Protein AF-A0AA45M9S7-F1 (afdb_monomer_lite)

Foldseek 3Di:
DVVLVVVLVVCVVCVVPDDLVRLLVNLLVQLLCCLVVVAGDLSNLVSLQCNQQVVAPVCVVSLLVSLPSDVRSVVSSLPYAHDLVSLVSNLVVLVVCLPDPDPCVVSSVVVNVSSVVNNVD

Structure (mmCIF, N/CA/C/O backbone):
data_AF-A0AA45M9S7-F1
#
_entry.id   AF-A0AA45M9S7-F1
#
loop_
_atom_site.group_PDB
_atom_site.id
_atom_site.type_symbol
_atom_site.label_atom_id
_atom_site.label_alt_id
_atom_site.label_comp_id
_atom_site.label_asym_id
_atom_site.label_entity_id
_atom_site.label_seq_id
_atom_site.pdbx_PDB_ins_code
_atom_site.Cartn_x
_atom_site.Cartn_y
_atom_site.Cartn_z
_atom_site.occupancy
_atom_site.B_iso_or_equiv
_atom_site.auth_seq_id
_atom_site.auth_comp_id
_atom_site.auth_asym_id
_atom_site.auth_atom_id
_atom_site.pdbx_PDB_model_num
ATOM 1 N N . MET A 1 1 ? -12.762 -18.833 -8.500 1.00 68.94 1 MET A N 1
ATOM 2 C CA . MET A 1 1 ? -13.365 -17.503 -8.239 1.00 68.94 1 MET A CA 1
ATOM 3 C C . MET A 1 1 ? -14.015 -17.384 -6.861 1.00 68.94 1 MET A C 1
ATOM 5 O O . MET A 1 1 ? -13.812 -16.347 -6.251 1.00 68.94 1 MET A O 1
ATOM 9 N N . GLN A 1 2 ? -14.758 -18.387 -6.366 1.00 84.75 2 GLN A N 1
ATOM 10 C CA . GLN A 1 2 ? -15.455 -18.295 -5.069 1.00 84.75 2 GLN A CA 1
ATOM 11 C C . GLN A 1 2 ? -14.495 -18.120 -3.880 1.00 84.75 2 GLN A C 1
ATOM 13 O O . GLN A 1 2 ? -14.573 -17.108 -3.202 1.00 84.75 2 GLN A O 1
ATOM 18 N N . PHE A 1 3 ? -13.491 -18.995 -3.753 1.00 85.50 3 PHE A N 1
ATOM 19 C CA . PHE A 1 3 ? -12.479 -18.918 -2.690 1.00 85.50 3 PHE A CA 1
ATOM 20 C C . PHE A 1 3 ? -11.843 -17.526 -2.534 1.00 85.50 3 PHE A C 1
ATOM 22 O O . PHE A 1 3 ? -11.733 -17.006 -1.433 1.00 85.50 3 PHE A O 1
ATOM 29 N N . ARG A 1 4 ? -11.468 -16.881 -3.648 1.00 82.75 4 ARG A N 1
ATOM 30 C CA . ARG A 1 4 ? -10.880 -15.533 -3.629 1.00 82.75 4 ARG A CA 1
ATOM 31 C C . ARG A 1 4 ? -11.845 -14.499 -3.046 1.00 82.75 4 ARG A C 1
ATOM 33 O O . ARG A 1 4 ? -11.434 -13.678 -2.239 1.00 82.75 4 ARG A O 1
ATOM 40 N N . LYS A 1 5 ? -13.123 -14.557 -3.439 1.00 85.44 5 LYS A N 1
ATOM 41 C CA . LYS A 1 5 ? -14.163 -13.674 -2.896 1.00 85.44 5 LYS A CA 1
ATOM 42 C C . LYS A 1 5 ? -14.352 -13.915 -1.402 1.00 85.44 5 LYS A C 1
ATOM 44 O O . LYS A 1 5 ? -14.395 -12.944 -0.663 1.00 85.44 5 LYS A O 1
ATOM 49 N N . ASP A 1 6 ? -14.381 -15.175 -0.976 1.00 90.12 6 ASP A N 1
ATOM 50 C CA . ASP A 1 6 ? -14.542 -15.539 0.435 1.00 90.12 6 ASP A CA 1
ATOM 51 C C . ASP A 1 6 ? -13.381 -14.997 1.284 1.00 90.12 6 ASP A C 1
ATOM 53 O O . ASP A 1 6 ? -13.608 -14.413 2.340 1.00 90.12 6 ASP A O 1
ATOM 57 N N . VAL A 1 7 ? -12.141 -15.104 0.789 1.00 89.81 7 VAL A N 1
ATOM 58 C CA . VAL A 1 7 ? -10.958 -14.548 1.466 1.00 89.81 7 VAL A CA 1
ATOM 59 C C . VAL A 1 7 ? -11.010 -13.020 1.525 1.00 89.81 7 VAL A C 1
ATOM 61 O O . VAL A 1 7 ? -10.730 -12.449 2.577 1.00 89.81 7 VAL A O 1
ATOM 64 N N . CYS A 1 8 ? -11.397 -12.343 0.437 1.00 89.44 8 CYS A N 1
ATOM 65 C CA . CYS A 1 8 ? -11.569 -10.889 0.451 1.00 89.44 8 CYS A CA 1
ATOM 66 C C . CYS A 1 8 ? -12.662 -10.457 1.434 1.00 89.44 8 CYS A C 1
ATOM 68 O O . CYS A 1 8 ? -12.449 -9.516 2.189 1.00 89.44 8 CYS A O 1
ATOM 70 N N . SER A 1 9 ? -13.801 -11.150 1.464 1.00 90.81 9 SER A N 1
ATOM 71 C CA . SER A 1 9 ? -14.884 -10.855 2.404 1.00 90.81 9 SER A CA 1
ATOM 72 C C . SER A 1 9 ? -14.460 -11.077 3.854 1.00 90.81 9 SER A C 1
ATOM 74 O O . SER A 1 9 ? -14.776 -10.250 4.701 1.00 90.81 9 SER A O 1
ATOM 76 N N . TYR A 1 10 ? -13.695 -12.137 4.132 1.00 92.12 10 TYR A N 1
ATOM 77 C CA . TYR A 1 10 ? -13.155 -12.383 5.469 1.00 92.12 10 TYR A CA 1
ATOM 78 C C . TYR A 1 10 ? -12.131 -11.319 5.887 1.00 92.12 10 TYR A C 1
ATOM 80 O O . TYR A 1 10 ? -12.145 -10.857 7.025 1.00 92.12 10 TYR A O 1
ATOM 88 N N . PHE A 1 11 ? -11.282 -10.864 4.960 1.00 92.56 11 PHE A N 1
ATOM 89 C CA . PHE A 1 11 ? -10.380 -9.740 5.218 1.00 92.56 11 PHE A CA 1
ATOM 90 C C . PHE A 1 11 ? -11.151 -8.470 5.574 1.00 92.56 11 PHE A C 1
ATOM 92 O O . PHE A 1 11 ? -10.773 -7.767 6.501 1.00 92.56 11 PHE A O 1
ATOM 99 N N . GLU A 1 12 ? -12.249 -8.169 4.878 1.00 90.00 12 GLU A N 1
ATOM 100 C CA . GLU A 1 12 ? -13.026 -6.962 5.159 1.00 90.00 12 GLU A CA 1
ATOM 101 C C . GLU A 1 12 ? -13.650 -6.945 6.559 1.00 90.00 12 GLU A C 1
ATOM 103 O O . GLU A 1 12 ? -13.846 -5.851 7.095 1.00 90.00 12 GLU A O 1
ATOM 108 N N . THR A 1 13 ? -13.943 -8.116 7.133 1.00 90.50 13 THR A N 1
ATOM 109 C CA . THR A 1 13 ? -14.484 -8.258 8.492 1.00 90.50 13 THR A CA 1
ATOM 110 C C . THR A 1 13 ? -13.401 -8.330 9.567 1.00 90.50 13 THR A C 1
ATOM 112 O O . THR A 1 13 ? -13.614 -7.808 10.652 1.00 90.50 13 THR A O 1
ATOM 115 N N . GLU A 1 14 ? -12.246 -8.932 9.272 1.00 90.50 14 GLU A N 1
ATOM 116 C CA . GLU A 1 14 ? -11.218 -9.293 10.264 1.00 90.50 14 GLU A CA 1
ATOM 117 C C . GLU A 1 14 ? -9.813 -8.811 9.843 1.00 90.50 14 GLU A C 1
ATOM 119 O O . GLU A 1 14 ? -8.865 -9.593 9.767 1.00 90.50 14 GLU A O 1
ATOM 124 N N . GLN A 1 15 ? -9.656 -7.518 9.533 1.00 87.44 15 GLN A N 1
ATOM 125 C CA . GLN A 1 15 ? -8.412 -6.954 8.965 1.00 87.44 15 GLN A CA 1
ATOM 126 C C . GLN A 1 15 ? -7.178 -7.171 9.861 1.00 87.44 15 GLN A C 1
ATOM 128 O O . GLN A 1 15 ? -6.091 -7.502 9.373 1.00 87.44 15 GLN A O 1
ATOM 133 N N . ASP A 1 16 ? -7.350 -7.047 11.178 1.00 88.00 16 ASP A N 1
ATOM 134 C CA . ASP A 1 16 ? -6.266 -7.173 12.158 1.00 88.00 16 ASP A CA 1
ATOM 135 C C . ASP A 1 16 ? -5.735 -8.609 12.280 1.00 88.00 16 ASP A C 1
ATOM 137 O O . ASP A 1 16 ? -4.564 -8.819 12.602 1.00 88.00 16 ASP A O 1
ATOM 141 N N . ALA A 1 17 ? -6.568 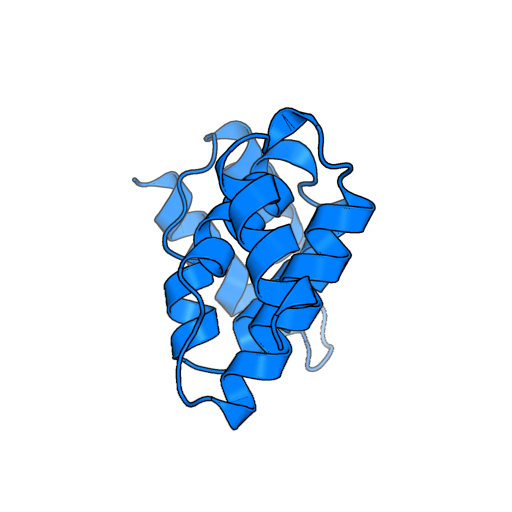-9.608 11.971 1.00 90.19 17 ALA A N 1
ATOM 142 C CA . ALA A 1 17 ? -6.187 -11.018 12.024 1.00 90.19 17 ALA A CA 1
ATOM 143 C C . ALA A 1 17 ? -5.239 -11.417 10.882 1.00 90.19 17 ALA A C 1
ATOM 145 O O . ALA A 1 17 ? -4.578 -12.457 10.945 1.00 90.19 17 ALA A O 1
ATOM 146 N N . PHE A 1 18 ? -5.165 -10.608 9.823 1.00 93.62 1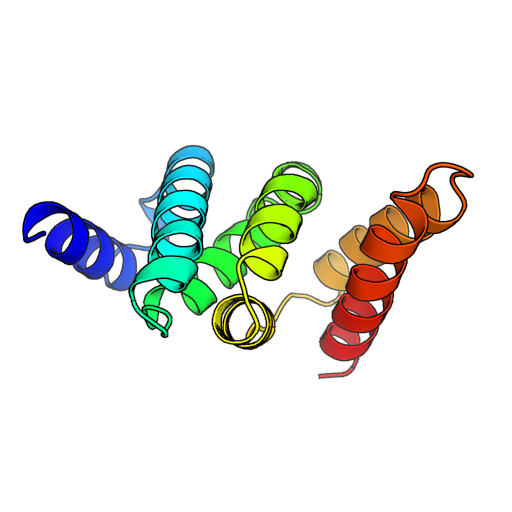8 PHE A N 1
ATOM 147 C CA . PHE A 1 18 ? -4.324 -10.898 8.673 1.00 93.62 18 PHE A CA 1
ATOM 148 C C . PHE A 1 18 ? -2.890 -10.448 8.933 1.00 93.62 18 PHE A C 1
ATOM 150 O O . PHE A 1 18 ? -2.619 -9.322 9.358 1.00 93.62 18 PHE A O 1
ATOM 157 N N . SER A 1 19 ? -1.945 -11.336 8.631 1.00 94.88 19 SER A N 1
ATOM 158 C CA . SER A 1 19 ? -0.523 -11.013 8.667 1.00 94.88 19 SER A CA 1
ATOM 159 C C . SER A 1 19 ? -0.130 -10.139 7.473 1.00 94.88 19 SER A C 1
ATOM 161 O O . SER A 1 19 ? -0.707 -10.246 6.388 1.00 94.88 19 SER A O 1
ATOM 163 N N . LEU A 1 20 ? 0.895 -9.301 7.646 1.00 95.75 20 LEU A N 1
ATOM 164 C CA . LEU A 1 20 ? 1.425 -8.456 6.570 1.00 95.75 20 LEU A CA 1
ATOM 165 C C . LEU A 1 20 ? 1.806 -9.241 5.299 1.00 95.75 20 LEU A C 1
ATOM 167 O O . LEU A 1 20 ? 1.399 -8.819 4.216 1.00 95.75 20 LEU A O 1
ATOM 171 N N . PRO A 1 21 ? 2.473 -10.413 5.379 1.00 96.44 21 PRO A N 1
ATOM 172 C CA . PRO A 1 21 ? 2.745 -11.222 4.192 1.00 96.44 21 PRO A CA 1
ATOM 173 C C . PRO A 1 21 ? 1.477 -11.675 3.460 1.00 96.44 21 PRO A C 1
ATOM 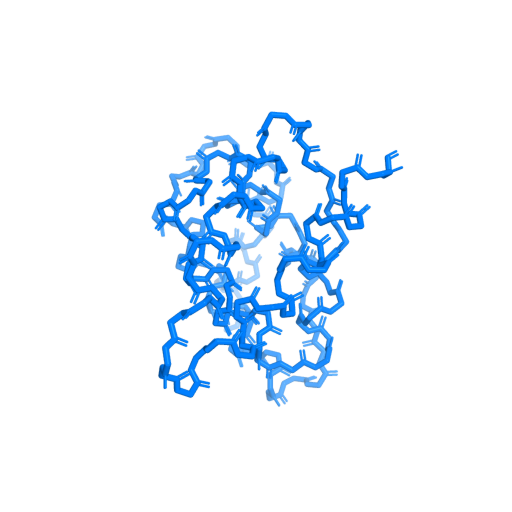175 O O . PRO A 1 21 ? 1.454 -11.717 2.229 1.00 96.44 21 PRO A O 1
ATOM 178 N N . LEU A 1 22 ? 0.406 -11.992 4.197 1.00 94.12 22 LEU A N 1
ATOM 179 C CA . LEU A 1 22 ? -0.867 -12.389 3.600 1.00 94.12 22 LEU A CA 1
ATOM 180 C C . LEU A 1 22 ? -1.557 -11.200 2.920 1.00 94.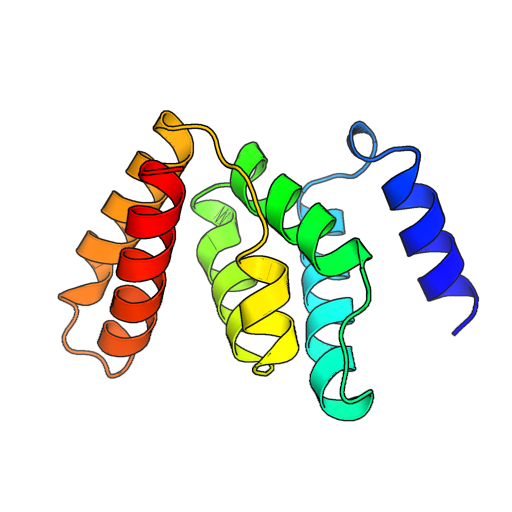12 22 LEU A C 1
ATOM 182 O O . LEU A 1 22 ? -2.059 -11.343 1.806 1.00 94.12 22 LEU A O 1
ATOM 186 N N . ILE A 1 23 ? -1.527 -10.023 3.550 1.00 96.19 23 ILE A N 1
ATOM 187 C CA . ILE A 1 23 ? -2.034 -8.774 2.964 1.00 96.19 23 ILE A CA 1
ATOM 188 C C . ILE A 1 23 ? -1.273 -8.452 1.676 1.00 96.19 23 ILE A C 1
ATOM 190 O O . ILE A 1 23 ? -1.896 -8.195 0.650 1.00 96.19 23 ILE A O 1
ATOM 194 N N . ALA A 1 24 ? 0.058 -8.548 1.690 1.00 96.56 24 ALA A N 1
ATOM 195 C CA . ALA A 1 24 ? 0.903 -8.329 0.519 1.00 96.56 24 ALA A CA 1
ATOM 196 C C . ALA A 1 24 ? 0.583 -9.306 -0.627 1.00 96.56 24 ALA A C 1
ATOM 198 O O . ALA A 1 24 ? 0.474 -8.900 -1.787 1.00 96.56 24 ALA A O 1
ATOM 199 N N . ALA A 1 25 ? 0.390 -10.591 -0.310 1.00 94.56 25 ALA A N 1
ATOM 200 C CA . ALA A 1 25 ? 0.036 -11.611 -1.293 1.00 94.56 25 ALA A CA 1
ATOM 201 C C . ALA A 1 25 ? -1.347 -11.357 -1.917 1.00 94.56 25 ALA A C 1
ATOM 203 O O . ALA A 1 25 ? -1.494 -11.429 -3.140 1.00 94.56 25 ALA A O 1
ATOM 204 N N . LEU A 1 26 ? -2.347 -11.018 -1.096 1.00 93.81 26 LEU A N 1
ATOM 205 C CA . LEU A 1 26 ? -3.695 -10.685 -1.562 1.00 93.81 26 LEU A CA 1
ATOM 206 C C . LEU A 1 26 ? -3.708 -9.408 -2.390 1.00 93.81 26 LEU A C 1
ATOM 208 O O . LEU A 1 26 ? -4.309 -9.383 -3.461 1.00 93.81 26 LEU A O 1
ATOM 212 N N . PHE A 1 27 ? -2.995 -8.380 -1.938 1.00 95.38 27 PHE A N 1
ATOM 213 C CA . PHE A 1 27 ? -2.842 -7.128 -2.662 1.00 95.38 27 PHE A CA 1
ATOM 214 C C . PHE A 1 27 ? -2.301 -7.373 -4.070 1.00 95.38 27 PHE A C 1
ATOM 216 O O . PHE A 1 27 ? -2.944 -7.000 -5.049 1.00 95.38 27 PHE A O 1
ATOM 223 N N . LYS A 1 28 ? -1.179 -8.096 -4.174 1.00 94.12 28 LYS A N 1
ATOM 224 C CA . LYS A 1 28 ? -0.559 -8.449 -5.454 1.00 94.12 28 LYS A CA 1
ATOM 225 C C . LYS A 1 28 ? -1.522 -9.213 -6.365 1.00 94.12 28 LYS A C 1
ATOM 227 O O . LYS A 1 28 ? -1.606 -8.913 -7.556 1.00 94.12 28 LYS A O 1
ATOM 232 N N . ALA A 1 29 ? -2.251 -10.189 -5.821 1.00 91.50 29 ALA A N 1
ATOM 233 C CA . ALA A 1 29 ? -3.205 -10.985 -6.587 1.00 91.50 29 ALA A CA 1
ATOM 234 C C . ALA A 1 29 ? -4.373 -10.138 -7.127 1.00 91.50 29 ALA A C 1
ATOM 236 O O . ALA A 1 29 ? -4.720 -10.249 -8.306 1.00 91.50 29 ALA A O 1
ATOM 237 N N . GLU A 1 30 ? -4.950 -9.264 -6.299 1.00 91.25 30 GLU A N 1
ATOM 238 C CA . GLU A 1 30 ? -6.074 -8.414 -6.702 1.00 91.25 30 GLU A CA 1
ATOM 239 C C . GLU A 1 30 ? -5.646 -7.330 -7.703 1.00 91.25 30 GLU A C 1
ATOM 241 O O . GLU A 1 30 ? -6.370 -7.071 -8.666 1.00 91.25 30 GLU A O 1
ATOM 246 N N . THR A 1 31 ? -4.451 -6.744 -7.559 1.00 91.56 31 THR A N 1
ATOM 247 C CA . THR A 1 31 ? -3.941 -5.753 -8.523 1.00 91.56 31 THR A CA 1
ATOM 248 C C . THR A 1 31 ? -3.555 -6.374 -9.863 1.00 91.56 31 THR A C 1
ATOM 250 O O . THR A 1 31 ? -3.760 -5.750 -10.902 1.00 91.56 31 THR A O 1
ATOM 253 N N . LEU A 1 32 ? -3.042 -7.612 -9.881 1.00 87.31 32 LEU A N 1
ATOM 254 C CA . LEU A 1 32 ? -2.758 -8.326 -11.132 1.00 87.31 32 LEU A CA 1
ATOM 255 C C . LEU A 1 32 ? -4.045 -8.646 -11.900 1.00 87.31 32 LEU A C 1
ATOM 257 O O . LEU A 1 32 ? -4.100 -8.442 -13.111 1.00 87.31 32 LEU A O 1
ATOM 261 N N . CYS A 1 33 ? -5.097 -9.067 -11.190 1.00 78.06 33 CYS A N 1
ATOM 262 C CA . CYS A 1 33 ? -6.406 -9.337 -11.787 1.00 78.06 33 CYS A CA 1
ATOM 263 C C . CYS A 1 33 ? -7.026 -8.091 -12.446 1.00 78.06 33 CYS A C 1
ATOM 265 O O . CYS A 1 33 ? -7.836 -8.225 -13.363 1.00 78.06 33 CYS A O 1
ATOM 267 N N . ALA A 1 34 ? -6.649 -6.884 -12.012 1.00 76.12 34 ALA A N 1
ATOM 268 C CA . ALA A 1 34 ? -7.193 -5.639 -12.547 1.00 76.12 34 ALA A CA 1
ATOM 269 C C . ALA A 1 34 ? -6.881 -5.428 -14.036 1.00 76.12 34 ALA A C 1
ATOM 271 O O . ALA A 1 34 ? -7.701 -4.864 -14.761 1.00 76.12 34 ALA A O 1
ATOM 272 N N . LYS A 1 35 ? -5.730 -5.927 -14.513 1.00 70.25 35 LYS A N 1
ATOM 273 C CA . LYS A 1 35 ? -5.348 -5.864 -15.935 1.00 70.25 35 LYS A CA 1
ATOM 274 C C . LYS A 1 35 ? -6.337 -6.597 -16.836 1.00 70.25 35 LYS A C 1
ATOM 276 O O . LYS A 1 35 ? -6.602 -6.157 -17.949 1.00 70.25 35 LYS A O 1
ATOM 281 N N . GLU A 1 36 ? -6.871 -7.708 -16.346 1.00 74.06 36 GLU A N 1
ATOM 282 C CA . GLU A 1 36 ? -7.755 -8.598 -17.101 1.00 74.06 36 GLU A CA 1
ATOM 283 C C . GLU A 1 36 ? -9.230 -8.241 -16.900 1.00 74.06 36 GLU A C 1
ATOM 285 O O . GLU A 1 36 ? -10.032 -8.381 -17.817 1.00 74.06 36 GLU A O 1
ATOM 290 N N . ALA A 1 37 ? -9.586 -7.764 -15.705 1.00 74.00 37 ALA A N 1
ATOM 291 C CA . ALA A 1 37 ? -10.966 -7.471 -15.329 1.00 74.00 37 ALA A CA 1
ATOM 292 C C . ALA A 1 37 ? -11.443 -6.060 -15.722 1.00 74.00 37 ALA A C 1
ATOM 294 O O . ALA A 1 37 ? -12.629 -5.780 -15.561 1.00 74.00 37 ALA A O 1
ATOM 295 N N . TRP A 1 38 ? -10.541 -5.186 -16.198 1.00 72.44 38 TRP A N 1
ATOM 296 C 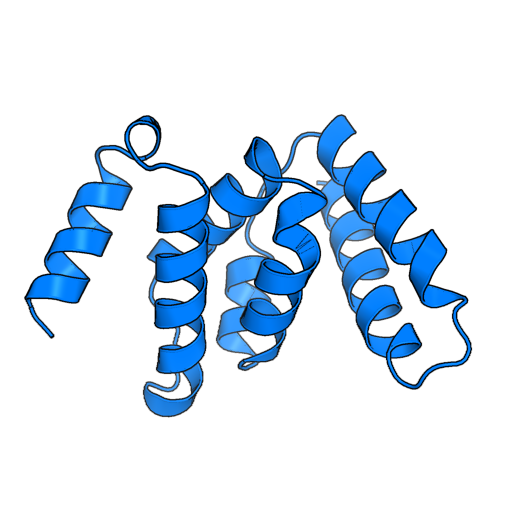CA . TRP A 1 38 ? -10.810 -3.766 -16.501 1.00 72.44 38 TRP A CA 1
ATOM 297 C C . TRP A 1 38 ? -11.504 -3.053 -15.333 1.00 72.44 38 TRP A C 1
ATOM 299 O O . TRP A 1 38 ? -12.518 -2.371 -15.483 1.00 72.44 38 TRP A O 1
ATOM 309 N N . GLY A 1 39 ? -10.984 -3.312 -14.139 1.00 79.50 39 GLY A N 1
ATOM 310 C CA . GLY A 1 39 ? -11.527 -2.798 -12.898 1.00 79.50 39 GLY A CA 1
ATOM 311 C C . GLY A 1 39 ? -10.834 -3.420 -11.698 1.00 79.50 39 GLY A C 1
ATOM 312 O O . GLY A 1 39 ? -10.222 -4.485 -11.780 1.00 79.50 39 GLY A O 1
ATOM 313 N N . VAL A 1 40 ? -10.945 -2.748 -10.558 1.00 83.94 40 VAL A N 1
ATOM 314 C CA . VAL A 1 40 ? -10.366 -3.195 -9.289 1.00 83.94 40 VAL A CA 1
ATOM 315 C C . VAL A 1 40 ? -11.445 -3.572 -8.298 1.00 83.94 40 VAL A C 1
ATOM 317 O O . VAL A 1 40 ? -12.480 -2.916 -8.175 1.00 83.94 40 VAL A O 1
ATOM 320 N N . ASN A 1 41 ? -11.177 -4.634 -7.549 1.00 86.88 41 ASN A N 1
ATOM 321 C CA . ASN A 1 41 ? -11.980 -4.974 -6.393 1.00 86.88 41 ASN A CA 1
ATOM 322 C C . ASN A 1 41 ? -11.831 -3.874 -5.327 1.00 86.88 41 ASN A C 1
ATOM 324 O O . ASN A 1 41 ? -10.732 -3.374 -5.088 1.00 86.88 41 ASN A O 1
ATOM 328 N N . ARG A 1 42 ? -12.929 -3.513 -4.655 1.00 85.25 42 ARG A N 1
ATOM 329 C CA . ARG A 1 42 ? -12.939 -2.476 -3.606 1.00 85.25 42 ARG A CA 1
ATOM 330 C C . ARG A 1 42 ? -11.989 -2.794 -2.454 1.00 85.25 42 ARG A C 1
ATOM 332 O O . ARG A 1 42 ? -11.502 -1.881 -1.800 1.00 85.25 42 ARG A O 1
ATOM 339 N N . VAL A 1 43 ? -11.689 -4.074 -2.243 1.00 92.12 43 VAL A N 1
ATOM 340 C CA . VAL A 1 43 ? -10.737 -4.530 -1.226 1.00 92.12 43 VAL A CA 1
ATOM 341 C C . VAL A 1 43 ? -9.315 -3.993 -1.454 1.00 92.12 43 VAL A C 1
ATOM 343 O O . VAL A 1 43 ? -8.557 -3.880 -0.499 1.00 92.12 43 VAL A O 1
ATOM 346 N N . VAL A 1 44 ? -8.952 -3.609 -2.687 1.00 94.25 44 VAL A N 1
ATOM 347 C CA . VAL A 1 44 ? -7.601 -3.131 -3.031 1.00 94.25 44 VAL A CA 1
ATOM 348 C C . VAL A 1 44 ? -7.209 -1.889 -2.233 1.00 94.25 44 VAL A C 1
ATOM 350 O O . VAL A 1 44 ? -6.072 -1.818 -1.778 1.00 94.25 44 VAL A O 1
ATOM 353 N N . SER A 1 45 ? -8.120 -0.933 -2.020 1.00 94.56 45 SER A N 1
ATOM 354 C CA . SER A 1 45 ? -7.805 0.265 -1.228 1.00 94.56 45 SER A CA 1
ATOM 355 C C . SER A 1 45 ? -7.582 -0.072 0.247 1.00 94.56 45 SER A C 1
ATOM 357 O O . SER A 1 45 ? -6.659 0.454 0.857 1.00 94.56 45 SER A O 1
ATOM 359 N N . LYS A 1 46 ? -8.362 -1.006 0.806 1.00 95.38 46 LYS A N 1
ATOM 360 C CA . LYS A 1 46 ? -8.186 -1.494 2.184 1.00 95.38 46 LYS A CA 1
ATOM 361 C C . LYS A 1 46 ? -6.879 -2.273 2.350 1.00 95.38 46 LYS A C 1
ATOM 363 O O . LYS A 1 46 ? -6.153 -2.063 3.310 1.00 95.38 46 LYS A O 1
ATOM 368 N N . LEU A 1 47 ? -6.538 -3.129 1.386 1.00 96.12 47 LEU A N 1
ATOM 369 C CA . LEU A 1 47 ? -5.260 -3.843 1.378 1.00 96.12 47 LEU A CA 1
ATOM 370 C C . LEU A 1 47 ? -4.085 -2.863 1.268 1.00 96.12 47 LEU A C 1
ATOM 372 O O . LEU A 1 47 ? -3.116 -3.000 2.000 1.00 96.12 47 LEU A O 1
ATOM 376 N N . ALA A 1 48 ? -4.186 -1.856 0.396 1.00 96.06 48 ALA A N 1
ATOM 377 C CA . ALA A 1 48 ? -3.196 -0.790 0.263 1.00 96.06 48 ALA A CA 1
ATOM 378 C C . ALA A 1 48 ? -3.022 0.018 1.559 1.00 96.06 48 ALA A C 1
ATOM 380 O O . ALA A 1 48 ? -1.890 0.302 1.947 1.00 96.06 48 ALA A O 1
ATOM 381 N N . GLN A 1 49 ? -4.133 0.364 2.217 1.00 96.19 49 GLN A N 1
ATOM 382 C CA . GLN A 1 49 ? -4.156 1.056 3.504 1.00 96.19 49 GLN A CA 1
ATOM 383 C C . GLN A 1 49 ? -3.367 0.266 4.550 1.00 96.19 49 GLN A C 1
ATOM 385 O O . GLN A 1 49 ? -2.406 0.784 5.110 1.00 96.19 49 GLN A O 1
ATOM 390 N N . GLU A 1 50 ? -3.729 -0.997 4.765 1.00 96.12 50 GLU A N 1
ATOM 391 C CA . GLU A 1 50 ? -3.091 -1.845 5.772 1.00 96.12 50 GLU A CA 1
ATOM 392 C C . GLU A 1 50 ? -1.619 -2.118 5.445 1.00 96.12 50 GLU A C 1
ATOM 394 O O . GLU A 1 50 ? -0.755 -2.053 6.321 1.00 96.12 50 GLU A O 1
ATOM 399 N N . LEU A 1 51 ? -1.313 -2.370 4.170 1.00 96.31 51 LEU A N 1
ATOM 400 C CA . LEU A 1 51 ? 0.046 -2.639 3.710 1.00 96.31 51 LEU A CA 1
ATOM 401 C C . LEU A 1 51 ? 0.981 -1.456 3.986 1.00 96.31 51 LEU A C 1
ATOM 403 O O . LEU A 1 51 ? 2.114 -1.664 4.411 1.00 96.31 51 LEU A O 1
ATOM 407 N N . MET A 1 52 ? 0.514 -0.224 3.774 1.00 96.75 52 MET A N 1
ATOM 408 C CA . MET A 1 52 ? 1.321 0.977 3.999 1.00 96.75 52 MET A CA 1
ATOM 409 C C . MET A 1 52 ? 1.319 1.429 5.459 1.00 96.75 52 MET A C 1
ATOM 411 O O . MET A 1 52 ? 2.380 1.778 5.968 1.00 96.75 52 MET A O 1
ATOM 415 N N . GLU A 1 53 ? 0.187 1.382 6.162 1.00 96.06 53 GLU A N 1
ATOM 416 C CA . GLU A 1 53 ? 0.119 1.846 7.553 1.00 96.06 53 GLU A CA 1
ATOM 417 C C . GLU A 1 53 ? 0.888 0.915 8.500 1.00 96.06 53 GLU A C 1
ATOM 419 O O . GLU A 1 53 ? 1.655 1.384 9.348 1.00 96.06 53 GLU A O 1
ATOM 424 N N . ARG A 1 54 ? 0.748 -0.407 8.324 1.00 95.12 54 ARG A N 1
ATOM 425 C CA . ARG A 1 54 ? 1.413 -1.412 9.169 1.00 95.12 54 ARG A CA 1
ATOM 426 C C . ARG A 1 54 ? 2.764 -1.851 8.611 1.00 95.12 54 ARG A C 1
ATOM 428 O O . ARG A 1 54 ? 3.696 -2.024 9.389 1.00 95.12 54 ARG A O 1
ATOM 435 N N . GLY A 1 55 ? 2.872 -2.039 7.295 1.00 94.25 55 GLY A N 1
ATOM 436 C CA . GLY A 1 55 ? 4.083 -2.563 6.652 1.00 94.25 55 GLY A CA 1
ATOM 437 C C . GLY A 1 55 ? 5.109 -1.496 6.268 1.00 94.25 55 GLY A C 1
ATOM 438 O O . GLY A 1 55 ? 6.307 -1.768 6.273 1.00 94.25 55 GLY A O 1
ATOM 439 N N . GLY A 1 56 ? 4.660 -0.277 5.962 1.00 94.56 56 GLY A N 1
ATOM 440 C CA . GLY A 1 56 ? 5.532 0.852 5.644 1.00 94.56 56 GLY A CA 1
ATOM 441 C C . GLY A 1 56 ? 6.554 0.554 4.544 1.00 94.56 56 GLY A C 1
ATOM 442 O O . GLY A 1 56 ? 6.229 -0.023 3.504 1.00 94.56 56 GLY A O 1
ATOM 443 N N . VAL A 1 57 ? 7.800 0.974 4.778 1.00 95.06 57 VAL A N 1
ATOM 444 C CA . VAL A 1 57 ? 8.892 0.907 3.795 1.00 95.06 57 VAL A CA 1
ATOM 445 C C . VAL A 1 57 ? 9.203 -0.522 3.340 1.00 95.06 57 VAL A C 1
ATOM 447 O O . VAL A 1 57 ? 9.541 -0.713 2.173 1.00 95.06 57 VAL A O 1
ATOM 450 N N . GLU A 1 58 ? 9.055 -1.526 4.211 1.00 95.81 58 GLU A N 1
ATOM 451 C CA . GLU A 1 58 ? 9.348 -2.934 3.888 1.00 95.81 58 GLU A CA 1
ATOM 452 C C . GLU A 1 58 ? 8.502 -3.444 2.711 1.00 95.81 58 GLU A C 1
ATOM 454 O O . GLU A 1 58 ? 8.982 -4.202 1.872 1.00 95.81 58 GLU A O 1
ATOM 459 N N . TYR A 1 59 ? 7.256 -2.976 2.605 1.00 96.56 59 TYR A N 1
ATOM 460 C CA . TYR A 1 59 ? 6.306 -3.411 1.579 1.00 96.56 59 TYR A CA 1
ATOM 461 C C . TYR A 1 59 ? 6.112 -2.383 0.457 1.00 96.56 59 TYR A C 1
ATOM 463 O O . TYR A 1 59 ? 5.236 -2.549 -0.397 1.00 96.56 59 TYR A O 1
ATOM 471 N N . LEU A 1 60 ? 6.929 -1.328 0.425 1.00 94.06 60 LEU A N 1
ATOM 472 C CA . LEU A 1 60 ? 6.785 -0.222 -0.518 1.00 94.06 60 LEU A CA 1
ATOM 473 C C . LEU A 1 60 ? 6.943 -0.663 -1.980 1.00 94.06 60 LEU A C 1
ATOM 475 O O . LEU A 1 60 ? 6.202 -0.203 -2.846 1.00 94.06 60 LEU A O 1
ATOM 479 N N . GLU A 1 61 ? 7.852 -1.593 -2.267 1.00 93.00 61 GLU A N 1
ATOM 480 C CA . GLU A 1 61 ? 8.011 -2.132 -3.624 1.00 93.00 61 GLU A CA 1
ATOM 481 C C . GLU A 1 61 ? 6.796 -2.959 -4.063 1.00 93.00 61 GLU A C 1
ATOM 483 O O . GLU A 1 61 ? 6.323 -2.818 -5.191 1.00 93.00 61 GLU A O 1
ATOM 488 N N . VAL A 1 62 ? 6.217 -3.750 -3.152 1.00 95.69 62 VAL A N 1
ATOM 489 C CA . VAL A 1 62 ? 4.984 -4.509 -3.421 1.00 95.69 62 VAL A CA 1
ATOM 490 C C . VAL A 1 62 ? 3.833 -3.557 -3.737 1.00 95.69 62 VAL A C 1
ATOM 492 O O . VAL A 1 62 ? 3.096 -3.768 -4.704 1.00 95.69 62 VAL A O 1
ATOM 495 N N . TYR A 1 63 ? 3.701 -2.484 -2.954 1.00 95.56 63 TYR A N 1
ATOM 496 C CA . TYR A 1 63 ? 2.726 -1.427 -3.203 1.00 95.56 63 TY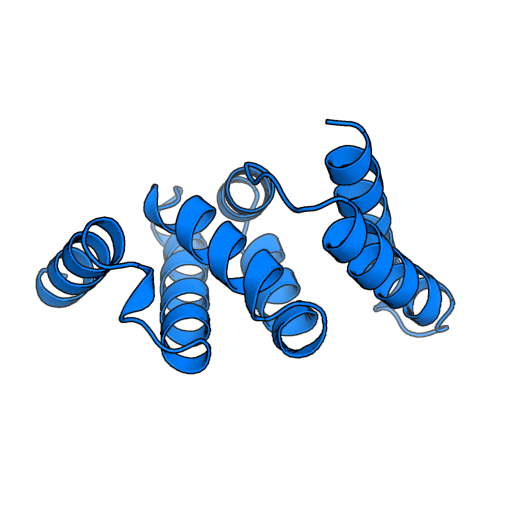R A CA 1
ATOM 497 C C . TYR A 1 63 ? 2.945 -0.761 -4.565 1.00 95.56 63 TYR A C 1
ATOM 499 O O . TYR A 1 63 ? 1.998 -0.611 -5.341 1.00 95.56 63 TYR A O 1
ATOM 507 N N . MET A 1 64 ? 4.195 -0.407 -4.879 1.00 92.62 64 MET A N 1
ATOM 508 C CA . MET A 1 64 ? 4.577 0.220 -6.142 1.00 92.62 64 MET A CA 1
ATOM 509 C C . MET A 1 64 ? 4.177 -0.640 -7.342 1.00 92.62 64 MET A C 1
ATOM 511 O O . MET A 1 64 ? 3.560 -0.145 -8.287 1.00 92.62 64 MET A O 1
ATOM 515 N N . ASP A 1 65 ? 4.507 -1.927 -7.313 1.00 92.25 65 ASP A N 1
ATOM 516 C CA . ASP A 1 65 ? 4.215 -2.841 -8.413 1.00 92.25 65 ASP A CA 1
ATOM 517 C C . ASP A 1 65 ? 2.706 -3.037 -8.608 1.00 92.25 65 ASP A C 1
ATOM 519 O O . ASP A 1 65 ? 2.218 -3.049 -9.744 1.00 92.25 65 ASP A O 1
ATOM 523 N N . GLY A 1 66 ? 1.943 -3.112 -7.513 1.00 92.56 66 GLY A N 1
ATOM 524 C CA . GLY A 1 66 ? 0.484 -3.178 -7.575 1.00 92.56 66 GLY A CA 1
ATOM 525 C C . GLY A 1 66 ? -0.144 -1.899 -8.134 1.00 92.56 66 GLY A C 1
ATOM 526 O O . GLY A 1 66 ? -0.990 -1.968 -9.028 1.00 92.56 66 GLY A O 1
ATOM 527 N N . ALA A 1 67 ? 0.315 -0.725 -7.692 1.00 91.69 67 ALA A N 1
ATOM 528 C CA . ALA A 1 67 ? -0.170 0.566 -8.184 1.00 91.69 67 ALA A CA 1
ATOM 529 C C . ALA A 1 67 ? 0.085 0.758 -9.690 1.00 91.69 67 ALA A C 1
ATOM 531 O O . ALA A 1 67 ? -0.695 1.419 -10.370 1.00 91.69 67 ALA A O 1
ATOM 532 N N . ARG A 1 68 ? 1.143 0.145 -10.236 1.00 89.00 68 ARG A N 1
ATOM 533 C CA . ARG A 1 68 ? 1.497 0.216 -11.664 1.00 89.00 68 ARG A CA 1
ATOM 534 C C . ARG A 1 68 ? 0.774 -0.800 -12.545 1.00 89.00 68 ARG A C 1
ATOM 536 O O . ARG A 1 68 ? 0.990 -0.814 -13.757 1.00 89.00 68 ARG A O 1
ATOM 543 N N . CYS A 1 69 ? -0.079 -1.657 -11.984 1.00 89.12 69 CYS A N 1
ATOM 544 C CA . CYS A 1 69 ? -0.784 -2.656 -12.782 1.00 89.12 69 CYS A CA 1
ATOM 545 C C . CYS A 1 69 ? -1.802 -2.045 -13.760 1.00 89.12 69 CYS A C 1
ATOM 547 O O . CYS A 1 69 ? -2.091 -2.662 -14.779 1.00 89.12 69 CYS A O 1
ATOM 549 N N . GLY A 1 70 ? -2.296 -0.834 -13.510 1.00 87.56 70 GLY A N 1
ATOM 550 C CA . GLY A 1 70 ? -3.196 -0.113 -14.409 1.00 87.56 70 GLY A CA 1
ATOM 551 C C . GLY A 1 70 ? -3.760 1.138 -13.742 1.00 87.56 70 GLY A C 1
ATOM 552 O O . GLY A 1 70 ? -3.539 1.351 -12.551 1.00 87.56 70 GLY A O 1
ATOM 553 N N . MET A 1 71 ? -4.508 1.953 -14.492 1.00 87.75 71 MET A N 1
ATOM 554 C CA . MET A 1 71 ? -5.063 3.209 -13.969 1.00 87.75 71 MET A CA 1
ATOM 555 C C . MET A 1 71 ? -6.010 2.976 -12.782 1.00 87.75 71 MET A C 1
ATOM 557 O O . MET A 1 71 ? -5.911 3.671 -11.776 1.00 87.75 71 MET A O 1
ATOM 561 N N . ASP A 1 72 ? -6.867 1.955 -12.843 1.00 90.38 72 ASP A N 1
ATOM 562 C CA . ASP A 1 72 ? -7.797 1.643 -11.749 1.00 90.38 72 ASP A CA 1
ATOM 563 C C . ASP A 1 72 ? -7.065 1.219 -10.469 1.00 90.38 72 ASP A C 1
ATOM 565 O O . ASP A 1 72 ? -7.413 1.655 -9.371 1.00 90.38 72 ASP A O 1
ATOM 569 N N . ALA A 1 73 ? -6.002 0.418 -10.605 1.00 91.25 73 ALA A N 1
ATOM 570 C CA . ALA A 1 73 ? -5.145 0.024 -9.487 1.00 91.25 73 ALA A CA 1
ATOM 571 C C . ALA A 1 73 ? -4.392 1.228 -8.920 1.00 91.25 73 ALA A C 1
ATOM 573 O O . ALA A 1 73 ? -4.329 1.400 -7.702 1.00 91.25 73 ALA A O 1
ATOM 574 N N . PHE A 1 74 ? -3.895 2.112 -9.785 1.00 90.56 74 PHE A N 1
ATOM 575 C CA . PHE A 1 74 ? -3.266 3.357 -9.367 1.00 90.56 74 PHE A CA 1
ATOM 576 C C . PHE A 1 74 ? -4.239 4.221 -8.555 1.00 90.56 74 PHE A C 1
ATOM 578 O O . PHE A 1 74 ? -3.899 4.669 -7.461 1.00 90.56 74 PHE A O 1
ATOM 585 N N . MET A 1 75 ? -5.466 4.413 -9.037 1.00 90.81 75 MET A N 1
ATOM 586 C CA . MET A 1 75 ? -6.476 5.221 -8.354 1.00 90.81 75 MET A CA 1
ATOM 587 C C . MET A 1 75 ? -6.913 4.596 -7.023 1.00 90.81 75 MET A C 1
ATOM 589 O O . MET A 1 75 ? -6.927 5.283 -6.002 1.00 90.81 75 MET A O 1
ATOM 593 N N . ALA A 1 76 ? -7.206 3.292 -6.992 1.00 92.69 76 ALA A N 1
ATOM 594 C CA . ALA A 1 76 ? -7.658 2.617 -5.774 1.00 92.69 76 ALA A CA 1
ATOM 595 C C . ALA A 1 76 ? -6.587 2.569 -4.682 1.00 92.69 76 ALA A C 1
ATOM 597 O O . ALA A 1 76 ? -6.893 2.781 -3.512 1.00 92.69 76 ALA A O 1
ATOM 598 N N . THR A 1 77 ? -5.325 2.351 -5.049 1.00 93.50 77 THR A N 1
ATOM 599 C CA . THR A 1 77 ? -4.210 2.363 -4.089 1.00 93.50 77 THR A CA 1
ATOM 600 C C . THR A 1 77 ? -3.934 3.754 -3.520 1.00 93.50 77 THR A C 1
ATOM 602 O O . THR A 1 77 ? -3.327 3.863 -2.459 1.00 93.50 77 THR A O 1
ATOM 605 N N . GLY A 1 78 ? -4.353 4.818 -4.215 1.00 90.75 78 GLY A N 1
ATOM 606 C CA . GLY A 1 78 ? -4.207 6.209 -3.771 1.00 90.75 78 GLY A CA 1
ATOM 607 C C . GLY A 1 78 ? -5.375 6.704 -2.918 1.00 90.75 78 GLY A C 1
ATOM 608 O O . GLY A 1 78 ? -5.286 7.758 -2.292 1.00 90.75 78 GLY A O 1
ATOM 609 N N . ALA A 1 79 ? -6.471 5.947 -2.869 1.00 91.19 79 ALA A N 1
ATOM 610 C CA . ALA A 1 79 ? -7.636 6.232 -2.042 1.00 91.19 79 ALA A CA 1
ATOM 611 C C . ALA A 1 79 ? -7.446 5.694 -0.611 1.00 91.19 79 ALA A C 1
ATOM 613 O O . ALA A 1 79 ? -8.253 4.901 -0.129 1.00 91.19 79 ALA A O 1
ATOM 614 N N . ILE A 1 80 ? -6.358 6.117 0.039 1.00 94.19 80 ILE A N 1
ATOM 615 C CA . ILE A 1 80 ? -5.956 5.709 1.393 1.00 94.19 80 ILE A CA 1
ATOM 616 C C . ILE A 1 80 ? -5.717 6.938 2.281 1.00 94.19 80 ILE A C 1
ATOM 618 O O . ILE A 1 80 ? -5.570 8.055 1.777 1.00 94.19 80 ILE A O 1
ATOM 622 N N . THR A 1 81 ? -5.676 6.727 3.593 1.00 94.56 81 THR A N 1
ATOM 623 C CA . THR A 1 81 ? -5.412 7.750 4.610 1.00 94.56 81 THR A CA 1
ATOM 624 C C . THR A 1 81 ? -4.359 7.223 5.572 1.00 94.56 81 THR A C 1
ATOM 626 O O . THR A 1 81 ? -4.661 6.425 6.455 1.00 94.56 81 THR A O 1
ATOM 629 N N . LEU A 1 82 ? -3.119 7.665 5.398 1.00 94.44 82 LEU A N 1
ATOM 630 C CA . LEU A 1 82 ? -2.002 7.233 6.232 1.00 94.44 82 LEU A CA 1
ATOM 631 C C . LEU A 1 82 ? -1.734 8.233 7.353 1.00 94.44 82 LEU A C 1
ATOM 633 O O . LEU A 1 82 ? -2.044 9.422 7.235 1.00 94.44 82 LEU A O 1
ATOM 637 N N . SER A 1 83 ? -1.123 7.769 8.439 1.00 94.69 83 SER A N 1
ATOM 638 C CA . SER A 1 83 ? -0.634 8.679 9.473 1.00 94.69 83 SER A CA 1
ATOM 639 C C . SER A 1 83 ? 0.470 9.592 8.925 1.00 94.69 83 SER A C 1
ATOM 641 O O . SER A 1 83 ? 1.258 9.211 8.059 1.00 94.69 83 SER A O 1
ATOM 643 N N . LYS A 1 84 ? 0.577 10.818 9.457 1.00 92.25 84 LYS A N 1
ATOM 644 C CA . LYS A 1 84 ? 1.600 11.789 9.014 1.00 92.25 84 LYS A CA 1
ATOM 645 C C . LYS A 1 84 ? 3.021 11.243 9.139 1.00 92.25 84 LYS A C 1
ATOM 647 O O . LYS A 1 84 ? 3.841 11.477 8.258 1.00 92.25 84 LYS A O 1
ATOM 652 N N . ILE A 1 85 ? 3.284 10.505 10.218 1.00 93.88 85 ILE A N 1
ATOM 653 C CA . ILE A 1 85 ? 4.573 9.849 10.461 1.00 93.88 85 ILE A CA 1
ATOM 654 C C . ILE A 1 85 ? 4.861 8.858 9.332 1.00 93.88 85 ILE A C 1
ATOM 656 O O . ILE A 1 85 ? 5.942 8.899 8.749 1.00 93.88 85 ILE A O 1
ATOM 660 N N . ARG A 1 86 ? 3.874 8.030 8.969 1.00 94.88 86 ARG A N 1
ATOM 661 C CA . ARG A 1 86 ? 4.026 7.048 7.898 1.00 94.88 86 ARG A CA 1
ATOM 662 C C . ARG A 1 86 ? 4.199 7.700 6.529 1.00 94.88 86 ARG A C 1
ATOM 664 O O . ARG A 1 86 ? 5.071 7.287 5.772 1.00 94.88 86 ARG A O 1
ATOM 671 N N . CYS A 1 87 ? 3.421 8.737 6.218 1.00 93.94 87 CYS A N 1
ATOM 672 C CA . CYS A 1 87 ? 3.598 9.507 4.985 1.00 93.94 87 CYS A CA 1
ATOM 673 C C . CYS A 1 87 ? 5.017 10.069 4.864 1.00 93.94 87 CYS A C 1
ATOM 675 O O . CYS A 1 87 ? 5.614 9.957 3.797 1.00 93.94 87 CYS A O 1
ATOM 677 N N . GLN A 1 88 ? 5.554 10.652 5.941 1.00 94.19 88 GLN A N 1
ATOM 678 C CA . GLN A 1 88 ? 6.896 11.229 5.927 1.00 94.19 88 GLN A CA 1
ATOM 679 C C . GLN A 1 88 ? 7.966 10.156 5.708 1.00 94.19 88 GLN A C 1
ATOM 681 O O . GLN A 1 88 ? 8.818 10.314 4.843 1.00 94.19 88 GLN A O 1
ATOM 686 N N . GLU A 1 89 ? 7.881 9.040 6.431 1.00 95.50 89 GLU A N 1
ATOM 687 C CA . GLU A 1 89 ? 8.819 7.922 6.289 1.00 95.50 89 GLU A CA 1
ATOM 688 C C . GLU A 1 89 ? 8.842 7.361 4.855 1.00 95.50 89 GLU A C 1
ATOM 690 O O . GLU A 1 89 ? 9.908 7.130 4.278 1.00 95.50 89 GLU A O 1
ATOM 695 N N . LEU A 1 90 ? 7.662 7.168 4.255 1.00 95.00 90 LEU A N 1
ATOM 696 C CA . LEU A 1 90 ? 7.530 6.685 2.880 1.00 95.00 90 LEU A CA 1
ATOM 697 C C . LEU A 1 90 ? 8.057 7.709 1.868 1.00 95.00 90 LEU A C 1
ATOM 699 O O . LEU A 1 90 ? 8.761 7.335 0.929 1.00 95.00 90 LEU A O 1
ATOM 703 N N . LEU A 1 91 ? 7.758 8.995 2.073 1.00 94.38 91 LEU A N 1
ATOM 704 C CA . LEU A 1 91 ? 8.242 10.081 1.226 1.00 94.38 91 LEU A CA 1
ATOM 705 C C . LEU A 1 91 ? 9.771 10.173 1.251 1.00 94.38 91 LEU A C 1
ATOM 707 O O . LEU A 1 91 ? 10.388 10.222 0.188 1.00 94.38 91 LEU A O 1
ATOM 711 N N . ASP A 1 92 ? 10.382 10.132 2.435 1.00 93.94 92 ASP A N 1
ATOM 712 C CA . ASP A 1 92 ? 11.836 10.176 2.597 1.00 93.94 92 ASP A CA 1
ATOM 713 C C . ASP A 1 92 ? 12.499 9.009 1.857 1.00 93.94 92 ASP A C 1
ATOM 715 O O . ASP A 1 92 ? 13.485 9.194 1.136 1.00 93.94 92 ASP A O 1
ATOM 719 N N . ARG A 1 93 ? 11.911 7.805 1.950 1.00 93.38 93 ARG A N 1
ATOM 720 C CA . ARG A 1 93 ? 12.386 6.644 1.191 1.00 93.38 93 ARG A CA 1
ATOM 721 C C . ARG A 1 93 ? 12.243 6.853 -0.315 1.00 93.38 93 ARG A C 1
ATOM 723 O O . ARG A 1 93 ? 13.175 6.521 -1.045 1.00 93.38 93 ARG A O 1
ATOM 730 N N . CYS A 1 94 ? 11.125 7.385 -0.801 1.00 92.25 94 CYS A N 1
ATOM 731 C CA . CYS A 1 94 ? 10.943 7.652 -2.229 1.00 92.25 94 CYS A CA 1
ATOM 732 C C . CYS A 1 94 ? 11.959 8.679 -2.748 1.00 92.25 94 CYS A C 1
ATOM 734 O O . CYS A 1 94 ? 12.605 8.430 -3.763 1.00 92.25 94 CYS A O 1
ATOM 736 N N . LEU A 1 95 ? 12.160 9.790 -2.036 1.00 91.06 95 LEU A N 1
ATOM 737 C CA . LEU A 1 95 ? 13.106 10.840 -2.428 1.00 91.06 95 LEU A CA 1
ATOM 738 C C . LEU A 1 95 ? 14.557 10.343 -2.438 1.00 91.06 95 LEU A C 1
ATOM 740 O O . LEU A 1 95 ? 15.312 10.679 -3.350 1.00 91.06 95 LEU A O 1
ATOM 744 N N . ALA A 1 96 ? 14.931 9.492 -1.479 1.00 89.75 96 ALA A N 1
ATOM 745 C CA . ALA A 1 96 ? 16.259 8.889 -1.428 1.00 89.75 96 ALA A CA 1
ATOM 746 C C . ALA A 1 96 ? 16.564 7.983 -2.636 1.00 89.75 96 ALA A C 1
ATOM 748 O O . ALA A 1 96 ? 17.725 7.863 -3.014 1.00 89.75 96 ALA A O 1
ATOM 749 N N . ASN A 1 97 ? 15.548 7.357 -3.242 1.00 86.94 97 ASN A N 1
ATOM 750 C CA . ASN A 1 97 ? 15.723 6.491 -4.415 1.00 86.94 97 ASN A CA 1
ATOM 751 C C . ASN A 1 97 ? 15.435 7.208 -5.746 1.00 86.94 97 ASN A C 1
ATOM 753 O O . ASN A 1 97 ? 15.901 6.763 -6.788 1.00 86.94 97 ASN A O 1
ATOM 757 N N . ALA A 1 98 ? 14.712 8.333 -5.743 1.00 81.69 98 ALA A N 1
ATOM 758 C CA . ALA A 1 98 ? 14.428 9.106 -6.957 1.00 81.69 98 ALA A CA 1
ATOM 759 C C . ALA A 1 98 ? 15.679 9.760 -7.573 1.00 81.69 98 ALA A C 1
ATOM 761 O O . ALA A 1 98 ? 15.683 10.091 -8.756 1.00 81.69 98 ALA A O 1
ATOM 762 N N . THR A 1 99 ? 16.740 9.942 -6.783 1.00 71.19 99 THR A N 1
ATOM 763 C CA . THR A 1 99 ? 18.034 10.477 -7.232 1.00 71.19 99 THR A CA 1
ATOM 764 C C . THR A 1 99 ? 18.959 9.410 -7.823 1.00 71.19 99 THR A C 1
ATOM 766 O O . THR A 1 99 ? 20.025 9.755 -8.340 1.00 71.19 99 THR A O 1
ATOM 769 N N . ALA A 1 100 ? 18.570 8.130 -7.773 1.00 65.75 100 ALA A N 1
ATOM 770 C CA . ALA A 1 100 ? 19.303 7.057 -8.426 1.00 65.75 100 ALA A CA 1
ATOM 771 C C . ALA A 1 100 ? 19.229 7.223 -9.955 1.00 65.75 100 ALA A C 1
ATOM 773 O O . ALA A 1 100 ? 18.184 7.526 -10.525 1.00 65.75 100 ALA A O 1
ATOM 774 N N . THR A 1 101 ? 20.366 7.057 -10.630 1.00 56.56 101 THR A N 1
ATOM 775 C CA . THR A 1 101 ? 20.535 7.230 -12.085 1.00 56.56 101 THR A CA 1
ATOM 776 C C . THR A 1 101 ? 19.989 6.067 -12.920 1.00 56.56 101 THR A C 1
ATOM 778 O O . THR A 1 101 ? 20.199 6.026 -14.134 1.00 56.56 101 THR A O 1
ATOM 781 N N . ASP A 1 102 ? 19.302 5.113 -12.297 1.00 60.34 102 ASP A N 1
ATOM 782 C CA . ASP A 1 102 ? 18.629 4.023 -12.987 1.00 60.34 102 ASP A CA 1
ATOM 783 C C . ASP A 1 102 ? 17.268 4.476 -13.549 1.00 60.34 102 ASP A C 1
ATOM 785 O O . ASP A 1 102 ? 16.674 5.474 -13.139 1.00 60.34 102 ASP A O 1
ATOM 789 N N . GLY A 1 103 ? 16.745 3.741 -14.536 1.00 64.50 103 GLY A N 1
ATOM 790 C CA . GLY A 1 103 ? 15.433 4.023 -15.140 1.00 64.50 103 GLY A CA 1
ATOM 791 C C . GLY A 1 103 ? 14.252 3.946 -14.158 1.00 64.50 103 GLY A C 1
ATOM 792 O O . GLY A 1 103 ? 13.113 4.212 -14.549 1.00 64.50 103 GLY A O 1
ATOM 793 N N . ASP A 1 104 ? 14.512 3.604 -12.894 1.00 72.25 104 ASP A N 1
ATOM 794 C CA . ASP A 1 104 ? 13.534 3.514 -11.821 1.00 72.25 104 ASP A CA 1
ATOM 795 C C . ASP A 1 104 ? 13.303 4.854 -11.099 1.00 72.25 104 ASP A C 1
ATOM 797 O O . ASP A 1 104 ? 12.266 5.002 -10.449 1.00 72.25 104 ASP A O 1
ATOM 801 N N . GLY A 1 105 ? 14.153 5.874 -11.282 1.00 77.44 105 GLY A N 1
ATOM 802 C CA . GLY A 1 105 ? 13.974 7.200 -10.665 1.00 77.44 105 GLY A CA 1
ATOM 803 C C . GLY A 1 105 ? 12.603 7.841 -10.943 1.00 77.44 105 GLY A C 1
ATOM 804 O O . GLY A 1 105 ? 11.968 8.399 -10.046 1.00 77.44 105 GLY A O 1
ATOM 805 N N . ALA A 1 106 ? 12.062 7.661 -12.155 1.00 79.44 106 ALA A N 1
ATOM 806 C CA . ALA A 1 106 ? 10.716 8.126 -12.506 1.00 79.44 106 ALA A CA 1
ATOM 807 C C . ALA A 1 106 ? 9.599 7.400 -11.725 1.00 79.44 106 ALA A C 1
ATOM 809 O O . ALA A 1 106 ? 8.553 7.989 -11.443 1.00 79.44 106 ALA A O 1
ATOM 810 N N . ARG A 1 107 ? 9.809 6.127 -11.351 1.00 83.00 107 ARG A N 1
ATOM 811 C CA . ARG A 1 107 ? 8.849 5.348 -10.545 1.00 83.00 107 ARG A CA 1
ATOM 812 C C . ARG A 1 107 ? 8.796 5.877 -9.118 1.00 83.00 107 ARG A C 1
ATOM 814 O O . ARG A 1 107 ? 7.711 6.060 -8.573 1.00 83.00 107 ARG A O 1
ATOM 821 N N . TRP A 1 108 ? 9.965 6.146 -8.544 1.00 88.19 108 TRP A N 1
ATOM 822 C CA . TRP A 1 108 ? 10.091 6.708 -7.205 1.00 88.19 108 TRP A CA 1
ATOM 823 C C . TRP A 1 108 ? 9.547 8.136 -7.135 1.00 88.19 108 TRP A C 1
ATOM 825 O O . TRP A 1 108 ? 8.853 8.462 -6.176 1.00 88.19 108 TRP A O 1
ATOM 835 N N . GLY A 1 109 ? 9.765 8.949 -8.176 1.00 87.69 109 GLY A N 1
ATOM 836 C CA . GLY A 1 109 ? 9.196 10.297 -8.285 1.00 87.69 109 GLY A CA 1
ATOM 837 C C . GLY A 1 109 ? 7.665 10.308 -8.256 1.00 87.69 109 GLY A C 1
ATOM 838 O O . GLY A 1 109 ? 7.068 11.026 -7.461 1.00 87.69 109 GLY A O 1
ATOM 839 N N . MET A 1 110 ? 7.016 9.431 -9.031 1.00 86.62 110 MET A N 1
ATOM 840 C CA . MET A 1 110 ? 5.549 9.311 -9.030 1.00 86.62 110 MET A CA 1
ATOM 841 C C . MET A 1 110 ? 4.983 8.954 -7.642 1.00 86.62 110 MET A C 1
ATOM 843 O O . MET A 1 110 ? 3.911 9.429 -7.258 1.00 86.62 110 MET A O 1
ATOM 847 N N . LEU A 1 111 ? 5.680 8.102 -6.885 1.00 89.12 111 LEU A N 1
ATOM 848 C CA . LEU A 1 111 ? 5.280 7.765 -5.519 1.00 89.12 111 LEU A CA 1
ATOM 849 C C . LEU A 1 111 ? 5.561 8.897 -4.528 1.00 89.12 111 LEU A C 1
ATOM 851 O O . LEU A 1 111 ? 4.746 9.120 -3.636 1.00 89.12 111 LEU A O 1
ATOM 855 N N . ALA A 1 112 ? 6.657 9.636 -4.699 1.00 91.88 112 ALA A N 1
ATOM 856 C CA . ALA A 1 112 ? 6.950 10.808 -3.882 1.00 91.88 112 ALA A CA 1
ATOM 857 C C . ALA A 1 112 ? 5.835 11.861 -4.006 1.00 91.88 112 ALA A C 1
ATOM 859 O O . ALA A 1 112 ? 5.317 12.326 -2.989 1.00 91.88 112 ALA A O 1
ATOM 860 N N . ASP A 1 113 ? 5.383 12.160 -5.227 1.00 90.50 113 ASP A N 1
ATOM 861 C CA . ASP A 1 113 ? 4.257 13.076 -5.463 1.00 90.50 113 ASP A CA 1
ATOM 862 C C . ASP A 1 113 ? 2.981 12.584 -4.766 1.00 90.50 113 ASP A C 1
ATOM 864 O O . ASP A 1 113 ? 2.251 13.351 -4.133 1.00 90.50 113 ASP A O 1
ATOM 868 N N . ARG A 1 114 ? 2.731 11.271 -4.820 1.00 90.12 114 ARG A N 1
ATOM 869 C CA . ARG A 1 114 ? 1.589 10.640 -4.154 1.00 90.12 114 ARG A CA 1
ATOM 870 C C . ARG A 1 114 ? 1.646 10.782 -2.637 1.00 90.12 114 ARG A C 1
ATOM 872 O O . ARG A 1 114 ? 0.654 11.200 -2.046 1.00 90.12 114 ARG A O 1
ATOM 879 N N . PHE A 1 115 ? 2.751 10.412 -1.995 1.00 92.69 115 PHE A N 1
ATOM 880 C CA . PHE A 1 115 ? 2.856 10.497 -0.535 1.00 92.69 115 PHE A CA 1
ATOM 881 C C . PHE A 1 115 ? 2.896 11.948 -0.049 1.00 92.69 115 PHE A C 1
ATOM 883 O O . PHE A 1 115 ? 2.373 12.241 1.024 1.00 92.69 115 PHE A O 1
ATOM 890 N N . THR A 1 116 ? 3.393 12.868 -0.879 1.00 92.19 116 THR A N 1
ATOM 891 C CA . THR A 1 116 ? 3.256 14.313 -0.659 1.00 92.19 116 THR A CA 1
ATOM 892 C C . THR A 1 116 ? 1.789 14.733 -0.669 1.00 92.19 116 THR A C 1
ATOM 894 O O . THR A 1 116 ? 1.339 15.419 0.237 1.00 92.19 116 THR A O 1
ATOM 897 N N . TYR A 1 117 ? 0.996 14.286 -1.644 1.00 89.69 117 TYR A N 1
ATOM 898 C CA . TYR A 1 117 ? -0.439 14.571 -1.644 1.00 89.69 117 TYR A CA 1
ATOM 899 C C . TYR A 1 117 ? -1.143 13.969 -0.416 1.00 89.69 117 TYR A C 1
ATOM 901 O O . TYR A 1 117 ? -1.921 14.649 0.253 1.00 89.69 117 TYR A O 1
ATOM 909 N N . LEU A 1 118 ? -0.839 12.715 -0.074 1.00 89.38 118 LEU A N 1
ATOM 910 C CA . LEU A 1 118 ? -1.442 12.029 1.072 1.00 89.38 118 LEU A CA 1
ATOM 911 C C . LEU A 1 118 ? -1.084 12.661 2.423 1.00 89.38 118 LEU A C 1
ATOM 913 O O . LEU A 1 118 ? -1.876 12.549 3.351 1.00 89.38 118 LEU A O 1
ATOM 917 N N . SER A 1 119 ? 0.056 13.346 2.548 1.00 88.31 119 SER A N 1
ATOM 918 C CA . SER A 1 119 ? 0.427 14.055 3.780 1.00 88.31 119 SER A CA 1
ATOM 919 C C . SER A 1 119 ? -0.329 15.376 3.982 1.00 88.31 119 SER A C 1
ATOM 921 O O . SER A 1 119 ? -0.349 15.903 5.097 1.00 88.31 119 SER A O 1
ATOM 923 N N . THR A 1 120 ? -0.954 15.899 2.920 1.00 85.62 120 THR A N 1
ATOM 924 C CA . THR A 1 120 ? -1.736 17.150 2.939 1.00 85.62 120 THR A CA 1
ATOM 925 C C . THR A 1 120 ? -3.236 16.956 3.165 1.00 85.62 120 THR A C 1
ATOM 927 O O . THR A 1 120 ? -3.932 17.943 3.411 1.00 85.62 120 THR A O 1
ATOM 930 N N . LYS A 1 121 ? -3.730 15.715 3.074 1.00 74.31 121 LYS A N 1
ATOM 931 C CA . LYS A 1 121 ? -5.107 15.345 3.434 1.00 74.31 121 LYS A CA 1
ATOM 932 C C . LYS A 1 121 ? -5.309 15.339 4.947 1.00 74.31 121 LYS A C 1
ATOM 934 O O . LYS A 1 121 ? -6.434 15.696 5.355 1.00 74.31 121 LYS A O 1
#

Radius of gyration: 14.13 Å; chains: 1; bounding box: 36×36×29 Å

pLDDT: mean 88.9, std 8.13, range [56.56, 96.75]

Secondary structure (DSSP, 8-state):
-HHHHHHHHHHHH-GGGS-HHHHHHHHHHHHHHHHHHTS--THHHHHHHHHHHHHGGGGHHHHHHHHTT-HHHHHHHHS----HHHHHHHHHHHHHHHTSSSTTHHHHHHHHHHHHHHHH-

Sequence (121 aa):
MQFRKDVCSYFETEQDAFSLPLIAALFKAETLCAKEAWGVNRVVSKLAQELMERGGVEYLEVYMDGARCGMDAFMATGAITLSKIRCQELLDRCLANATATDGDGARWGMLADRFTYLSTK